Protein AF-A0A820C564-F1 (afdb_monomer)

Mean predicted aligned error: 13.35 Å

Sequence (119 aa):
MDHSPEESYMPQFKPRYLRVSDKIFKQVLSNTIDQDNNMVKNPTNNLYYFDLQRQLWQEYYDIGMKESVWGQKLSKSAAQQHRTCCAYGLTQHIVEQRQQTIARQLQHVTSELKNCTTK

Secondary structure (DSSP, 8-state):
---------------GGGGS-HHHHHHHHHHHHS-TT---SSHHHHHHHHHHHHHHHHHHHHHHHHH---SSPPPHHHHHHTT--SS----HHHHHHHHHHHHHHHHHHHHHHHHHH--

Organism: NCBI:txid392030

Radius of gyration: 17.51 Å; Cα contacts (8 Å, |Δi|>4): 78; chains: 1; bounding box: 34×29×67 Å

Foldseek 3Di:
DDDDDPPPPPPPPDQVLNVDPPVVLCVVVVVCVVPVPDDDPDLVVLLVNLSSQLVLLVLLLVCCVVVVQAQDFDDPVRCVVSVHDSPTRHHPVRSVVSNVVSVVSNVVSVVVVVVVVVD

Structure (mmCIF, N/CA/C/O backbone):
data_AF-A0A820C564-F1
#
_entry.id   AF-A0A820C564-F1
#
loop_
_atom_site.group_PDB
_atom_site.id
_atom_site.type_symbol
_atom_site.label_atom_id
_atom_site.label_alt_id
_atom_site.label_comp_id
_atom_site.label_asym_id
_atom_site.label_entity_id
_atom_site.label_seq_id
_atom_site.pdbx_PDB_ins_code
_atom_site.Cartn_x
_atom_site.Cartn_y
_atom_site.Cartn_z
_atom_site.occupancy
_atom_site.B_iso_or_equiv
_atom_site.auth_seq_id
_atom_site.auth_comp_id
_atom_site.auth_asym_id
_atom_site.auth_atom_id
_atom_site.pdbx_PDB_model_num
ATOM 1 N N . MET A 1 1 ? -22.352 -10.968 -38.860 1.00 36.78 1 MET A N 1
ATOM 2 C CA . MET A 1 1 ? -22.356 -11.409 -37.453 1.00 36.78 1 MET A CA 1
ATOM 3 C C . MET A 1 1 ? -21.258 -10.620 -36.769 1.00 36.78 1 MET A C 1
ATOM 5 O O . MET A 1 1 ? -20.106 -11.008 -36.869 1.00 36.78 1 MET A O 1
ATOM 9 N N . ASP A 1 2 ? -21.608 -9.463 -36.212 1.00 35.97 2 ASP A N 1
ATOM 10 C CA . ASP A 1 2 ? -20.682 -8.608 -35.465 1.00 35.97 2 ASP A CA 1
ATOM 11 C C . ASP A 1 2 ? -20.898 -8.878 -33.979 1.00 35.97 2 ASP A C 1
ATOM 13 O O . ASP A 1 2 ? -21.942 -8.538 -33.421 1.00 35.97 2 ASP A O 1
ATOM 17 N N . HIS A 1 3 ? -19.937 -9.549 -33.350 1.00 41.88 3 HIS A N 1
ATOM 18 C CA . HIS A 1 3 ? -19.893 -9.693 -31.902 1.00 41.88 3 HIS A CA 1
ATOM 19 C C . HIS A 1 3 ? -19.150 -8.486 -31.330 1.00 41.88 3 HIS A C 1
ATOM 21 O O . HIS A 1 3 ? -17.925 -8.473 -31.252 1.00 41.88 3 HIS A O 1
ATOM 27 N N . SER A 1 4 ? -19.911 -7.460 -30.951 1.00 42.25 4 SER A N 1
ATOM 28 C CA . SER A 1 4 ? -19.423 -6.378 -30.098 1.00 42.25 4 SER A CA 1
ATOM 29 C C . SER A 1 4 ? -19.119 -6.963 -28.710 1.00 42.25 4 SER A C 1
ATOM 31 O O . SER A 1 4 ? -20.012 -7.589 -28.134 1.00 42.25 4 SER A O 1
ATOM 33 N N . PRO A 1 5 ? -17.905 -6.818 -28.153 1.00 48.09 5 PRO A N 1
ATOM 34 C CA . PRO A 1 5 ? -17.647 -7.253 -26.792 1.00 48.09 5 PRO A CA 1
ATOM 35 C C . PRO A 1 5 ? -18.331 -6.269 -25.842 1.00 48.09 5 PRO A C 1
ATOM 37 O O . PRO A 1 5 ? -18.013 -5.081 -25.823 1.00 48.09 5 PRO A O 1
ATOM 40 N N . GLU A 1 6 ? -19.306 -6.765 -25.082 1.00 41.75 6 GLU A N 1
ATOM 41 C CA . GLU A 1 6 ? -19.868 -6.065 -23.931 1.00 41.75 6 GLU A CA 1
ATOM 42 C C . GLU A 1 6 ? -18.731 -5.779 -22.944 1.00 41.75 6 GLU A C 1
ATOM 44 O O . GLU A 1 6 ? -18.256 -6.661 -22.224 1.00 41.75 6 GLU A O 1
ATOM 49 N N . GLU A 1 7 ? -18.255 -4.535 -22.935 1.00 38.53 7 GLU A N 1
ATOM 50 C CA . GLU A 1 7 ? -17.384 -4.036 -21.883 1.00 38.53 7 GLU A CA 1
ATOM 51 C C . GLU A 1 7 ? -18.162 -4.105 -20.570 1.00 38.53 7 GLU A C 1
ATOM 53 O O . GLU A 1 7 ? -19.060 -3.310 -20.293 1.00 38.53 7 GLU A O 1
ATOM 58 N N . SER A 1 8 ? -17.833 -5.123 -19.778 1.00 41.00 8 SER A N 1
ATOM 59 C CA . SER A 1 8 ? -18.290 -5.308 -18.410 1.00 41.00 8 SER A CA 1
ATOM 60 C C . SER A 1 8 ? -18.040 -4.024 -17.618 1.00 41.00 8 SER A C 1
ATOM 62 O O . SER A 1 8 ? -16.924 -3.750 -17.168 1.00 41.00 8 SER A O 1
ATOM 64 N N . TYR A 1 9 ? -19.090 -3.214 -17.459 1.00 40.22 9 TYR A N 1
ATOM 65 C CA . TYR A 1 9 ? -19.133 -2.073 -16.552 1.00 40.22 9 TYR A CA 1
ATOM 66 C C . TYR A 1 9 ? -19.115 -2.601 -15.112 1.00 40.22 9 TYR A C 1
ATOM 68 O O . TYR A 1 9 ? -20.114 -2.595 -14.396 1.00 40.22 9 TYR A O 1
ATOM 76 N N . MET A 1 10 ? -17.949 -3.067 -14.671 1.00 41.09 10 MET A N 1
ATOM 77 C CA . MET A 1 10 ? -17.652 -3.208 -13.254 1.00 41.09 10 MET A CA 1
ATOM 78 C C . MET A 1 10 ? -17.722 -1.798 -12.654 1.00 41.09 10 MET A C 1
ATOM 80 O O . MET A 1 10 ? -16.973 -0.920 -13.101 1.00 41.09 10 MET A O 1
ATOM 84 N N . PRO A 1 11 ? -18.618 -1.521 -11.685 1.00 45.72 11 PRO A N 1
ATOM 85 C CA . PRO A 1 11 ? -18.666 -0.218 -11.042 1.00 45.72 11 PRO A CA 1
ATOM 86 C C . PRO A 1 11 ? -17.271 0.069 -10.499 1.00 45.72 11 PRO A C 1
ATOM 88 O O . PRO A 1 11 ? -16.765 -0.691 -9.675 1.00 45.72 11 PRO A O 1
ATOM 91 N N . GLN A 1 12 ? -16.633 1.122 -11.022 1.00 54.72 12 GLN A N 1
ATOM 92 C CA . GLN A 1 12 ? -15.260 1.490 -10.692 1.00 54.72 12 GLN A CA 1
ATOM 93 C C . GLN A 1 12 ? -15.157 1.620 -9.176 1.00 54.72 12 GLN A C 1
ATOM 95 O O . GLN A 1 12 ? -15.576 2.627 -8.595 1.00 54.72 12 GLN A O 1
ATOM 100 N N . PHE A 1 13 ? -14.638 0.580 -8.524 1.00 50.50 13 PHE A N 1
ATOM 101 C CA . PHE A 1 13 ? -14.358 0.590 -7.104 1.00 50.50 13 PHE A CA 1
ATOM 102 C C . PHE A 1 13 ? -13.329 1.692 -6.898 1.00 50.50 13 PHE A C 1
ATOM 104 O O . PHE A 1 13 ? -12.154 1.505 -7.174 1.00 50.50 13 PHE A O 1
ATOM 111 N N . LYS A 1 14 ? -13.787 2.894 -6.526 1.00 60.38 14 LYS A N 1
ATOM 112 C CA . LYS A 1 14 ? -12.896 4.011 -6.228 1.00 60.38 14 LYS A CA 1
ATOM 113 C C . LYS A 1 14 ? -12.386 3.789 -4.806 1.00 60.38 14 LYS A C 1
ATOM 115 O O . LYS A 1 14 ? -13.205 3.950 -3.886 1.00 60.38 14 LYS A O 1
ATOM 120 N N . PRO A 1 15 ? -11.097 3.452 -4.628 1.00 59.78 15 PRO A N 1
ATOM 121 C CA . PRO A 1 15 ? -10.505 3.231 -3.321 1.00 59.78 15 PRO A CA 1
ATOM 122 C C . PRO A 1 15 ? -10.808 4.385 -2.389 1.00 59.78 15 PRO A C 1
ATOM 124 O O . PRO A 1 15 ? -10.888 5.549 -2.800 1.00 59.78 15 PRO A O 1
ATOM 127 N N . ARG A 1 16 ? -10.961 4.069 -1.108 1.00 65.12 16 ARG A N 1
ATOM 128 C CA . ARG A 1 16 ? -11.299 5.078 -0.107 1.00 65.12 16 ARG A CA 1
ATOM 129 C C . ARG A 1 16 ? -10.164 6.082 0.064 1.00 65.12 16 ARG A C 1
ATOM 131 O O . ARG A 1 16 ? -10.459 7.238 0.340 1.00 65.12 16 ARG A O 1
ATOM 138 N N . TYR A 1 17 ? -8.913 5.694 -0.197 1.00 61.28 17 TYR A N 1
ATOM 139 C CA . TYR A 1 17 ? -7.765 6.604 -0.108 1.00 61.28 17 TYR A CA 1
ATOM 140 C C . TYR A 1 17 ? -7.841 7.739 -1.143 1.00 61.28 17 TYR A C 1
ATOM 142 O O . TYR A 1 17 ? -7.512 8.871 -0.811 1.00 61.28 17 TYR A O 1
ATOM 150 N N . LEU A 1 18 ? -8.418 7.495 -2.329 1.00 61.16 18 LEU A N 1
ATOM 151 C CA . LEU A 1 18 ? -8.705 8.536 -3.332 1.00 61.16 18 LEU A CA 1
ATOM 152 C C . LEU A 1 18 ? -9.898 9.440 -2.975 1.00 61.16 18 LEU A C 1
ATOM 154 O O . LEU A 1 18 ? -10.231 10.350 -3.738 1.00 61.16 18 LEU A O 1
ATOM 158 N N . ARG A 1 19 ? -10.620 9.145 -1.887 1.00 65.56 19 ARG A N 1
ATOM 159 C CA . ARG A 1 19 ? -11.754 9.948 -1.395 1.00 65.56 19 ARG A CA 1
ATOM 160 C C . ARG A 1 19 ? -11.376 10.820 -0.200 1.00 65.56 19 ARG A C 1
ATOM 162 O O . ARG A 1 19 ? -12.135 11.725 0.136 1.00 65.56 19 ARG A O 1
ATOM 169 N N . VAL A 1 20 ? -10.245 10.551 0.451 1.00 59.66 20 VAL A N 1
ATOM 170 C CA . VAL A 1 20 ? -9.753 11.379 1.557 1.00 59.66 20 VAL A CA 1
ATOM 171 C C . VAL A 1 20 ? -9.175 12.662 0.975 1.00 59.66 20 VAL A C 1
ATOM 173 O O . VAL A 1 20 ? -8.564 12.635 -0.091 1.00 59.66 20 VAL A O 1
ATOM 176 N N . SER A 1 21 ? -9.376 13.799 1.648 1.00 60.06 21 SER A N 1
ATOM 177 C CA . SER A 1 21 ? -8.752 15.037 1.194 1.00 60.06 21 SER A CA 1
ATOM 178 C C . SER A 1 21 ? -7.237 14.847 1.154 1.00 60.06 21 SER A C 1
ATOM 180 O O . SER A 1 21 ? -6.619 14.387 2.119 1.00 60.06 21 SER A O 1
ATOM 182 N N . ASP A 1 22 ? -6.651 15.219 0.020 1.00 58.47 22 ASP A N 1
ATOM 183 C CA . ASP A 1 22 ? -5.223 15.086 -0.262 1.00 58.47 22 ASP A CA 1
ATOM 184 C C . ASP A 1 22 ? -4.372 15.646 0.883 1.00 58.47 22 ASP A C 1
ATOM 186 O O . ASP A 1 22 ? -3.329 15.100 1.213 1.00 58.47 22 ASP A O 1
ATOM 190 N N . LYS A 1 23 ? -4.852 16.707 1.542 1.00 57.12 23 LYS A N 1
ATOM 191 C CA . LYS A 1 23 ? -4.193 17.343 2.683 1.00 57.12 23 LYS A CA 1
ATOM 192 C C . LYS A 1 23 ? -4.123 16.434 3.911 1.00 57.12 23 LYS A C 1
ATOM 194 O O . LYS A 1 23 ? -3.056 16.331 4.497 1.00 57.12 23 LYS A O 1
ATOM 199 N N . ILE A 1 24 ? -5.216 15.771 4.297 1.00 57.75 24 ILE A N 1
ATOM 200 C CA . ILE A 1 24 ? -5.225 14.873 5.464 1.00 57.75 24 ILE A CA 1
ATOM 201 C C . ILE A 1 24 ? -4.411 13.620 5.152 1.00 57.75 24 ILE A C 1
ATOM 203 O O . ILE A 1 24 ? -3.578 13.219 5.957 1.00 57.75 24 ILE A O 1
ATOM 207 N N . PHE A 1 25 ? -4.589 13.045 3.961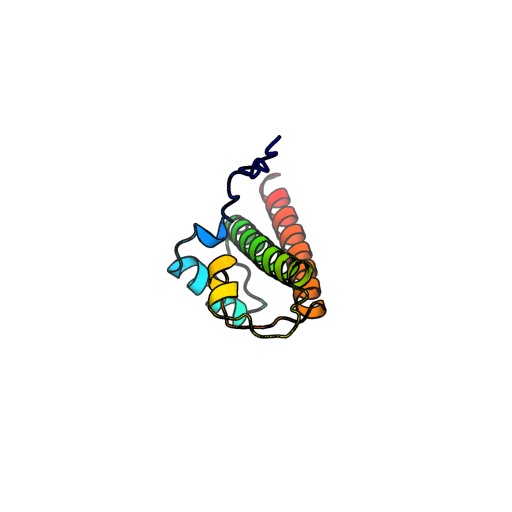 1.00 63.00 25 PHE A N 1
ATOM 208 C CA . PHE A 1 25 ? -3.829 11.870 3.552 1.00 63.00 25 PHE A CA 1
ATOM 209 C C . PHE A 1 25 ? -2.326 12.166 3.471 1.00 63.00 25 PHE A C 1
ATOM 211 O O . PHE A 1 25 ? -1.543 11.451 4.084 1.00 63.00 25 PHE A O 1
ATOM 218 N N . LYS A 1 26 ? -1.917 13.259 2.811 1.00 60.38 26 LYS A N 1
ATOM 219 C CA . LYS A 1 26 ? -0.507 13.680 2.725 1.00 60.38 26 LYS A CA 1
ATOM 220 C C . LYS A 1 26 ? 0.068 14.060 4.083 1.00 60.38 26 LYS A C 1
ATOM 222 O O . LYS A 1 26 ? 1.213 13.724 4.338 1.00 60.38 26 LYS A O 1
ATOM 227 N N . GLN A 1 27 ? -0.698 14.712 4.961 1.00 61.84 27 GLN A N 1
ATOM 228 C CA . GLN A 1 27 ? -0.244 15.032 6.317 1.00 61.84 27 GLN A CA 1
ATOM 229 C C . GLN A 1 27 ? 0.017 13.756 7.119 1.00 61.84 27 GLN A C 1
ATOM 231 O O . GLN A 1 27 ? 1.069 13.628 7.733 1.00 61.84 27 GLN A O 1
ATOM 236 N N . VAL A 1 28 ? -0.914 12.799 7.099 1.00 58.19 28 VAL A N 1
ATOM 237 C CA . VAL A 1 28 ? -0.751 11.547 7.845 1.00 58.19 28 VAL A CA 1
ATOM 238 C C . VAL A 1 28 ? 0.368 10.701 7.229 1.00 58.19 28 VAL A C 1
ATOM 240 O O . VAL A 1 28 ? 1.223 10.232 7.969 1.00 58.19 28 VAL A O 1
ATOM 243 N N . LEU A 1 29 ? 0.436 10.595 5.895 1.00 58.28 29 LEU A N 1
ATOM 244 C CA . LEU A 1 29 ? 1.489 9.868 5.180 1.00 58.28 29 LEU A CA 1
ATOM 245 C C . LEU A 1 29 ? 2.876 10.485 5.430 1.00 58.28 29 LEU A C 1
ATOM 247 O O . LEU A 1 29 ? 3.796 9.757 5.788 1.00 58.28 29 LEU A O 1
ATOM 251 N N . SER A 1 30 ? 3.012 11.812 5.314 1.00 53.34 30 SER A N 1
ATOM 252 C CA . SER A 1 30 ? 4.260 12.546 5.581 1.00 53.34 30 SER A CA 1
ATOM 253 C C . SER A 1 30 ? 4.704 12.373 7.030 1.00 53.34 30 SER A C 1
ATOM 255 O O . SER A 1 30 ? 5.869 12.092 7.272 1.00 53.34 30 SER A O 1
ATOM 257 N N . ASN A 1 31 ? 3.777 12.448 7.988 1.00 51.38 31 ASN A N 1
ATOM 258 C CA . ASN A 1 31 ? 4.103 12.25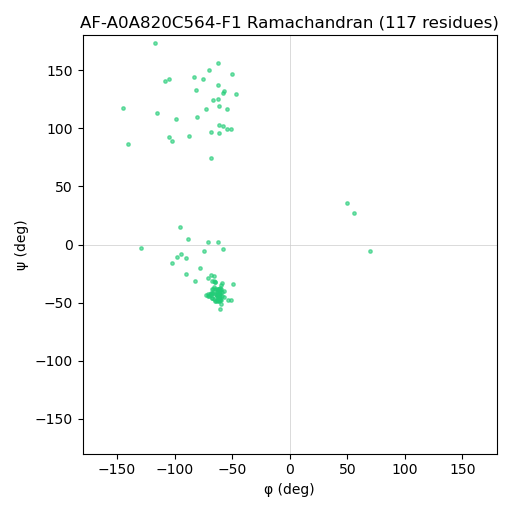1 9.399 1.00 51.38 31 ASN A CA 1
ATOM 259 C C . ASN A 1 31 ? 4.572 10.816 9.700 1.00 51.38 31 ASN A C 1
ATOM 261 O O . ASN A 1 31 ? 5.387 10.623 10.593 1.00 51.38 31 ASN A O 1
ATOM 265 N N . THR A 1 32 ? 4.071 9.809 8.977 1.00 56.44 32 THR A N 1
ATOM 266 C CA . THR A 1 32 ? 4.449 8.397 9.192 1.00 56.44 32 THR A CA 1
ATOM 267 C C . THR A 1 32 ? 5.641 7.911 8.376 1.00 56.44 32 THR A C 1
ATOM 269 O O . THR A 1 32 ? 6.300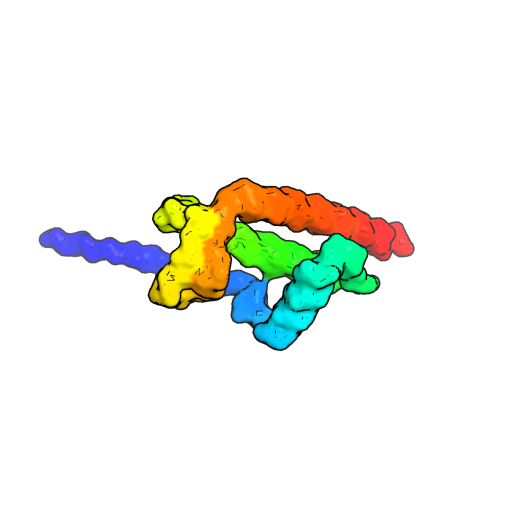 6.980 8.818 1.00 5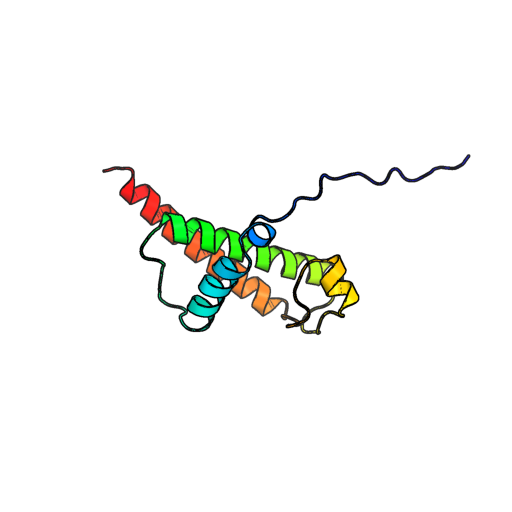6.44 32 THR A O 1
ATOM 272 N N . ILE A 1 33 ? 5.942 8.507 7.215 1.00 51.03 33 ILE A N 1
ATOM 273 C CA . ILE A 1 33 ? 7.175 8.183 6.473 1.00 51.03 33 ILE A CA 1
ATOM 274 C C . ILE A 1 33 ? 8.402 8.603 7.299 1.00 51.03 33 ILE A C 1
ATOM 276 O O . ILE A 1 33 ? 9.409 7.902 7.279 1.00 51.03 33 ILE A O 1
ATOM 280 N N . ASP A 1 34 ? 8.276 9.672 8.092 1.00 44.97 34 ASP A N 1
ATOM 281 C CA . ASP A 1 34 ? 9.333 10.149 8.990 1.00 44.97 34 ASP A CA 1
ATOM 282 C C . ASP A 1 34 ? 9.280 9.523 10.400 1.00 44.97 34 ASP A C 1
ATOM 284 O O . ASP A 1 34 ? 10.225 9.658 11.177 1.00 44.97 34 ASP A O 1
ATOM 288 N N . GLN A 1 35 ? 8.194 8.827 10.760 1.00 46.22 35 GLN A N 1
ATOM 289 C CA . GLN A 1 35 ? 8.016 8.214 12.082 1.00 46.22 35 GLN A CA 1
ATOM 290 C C . GLN A 1 35 ? 7.359 6.833 11.978 1.00 46.22 35 GLN A C 1
ATOM 292 O O . GLN A 1 35 ? 6.155 6.684 12.185 1.00 46.22 35 GLN A O 1
ATOM 297 N N . ASP A 1 36 ? 8.174 5.797 11.777 1.00 46.84 36 ASP A N 1
ATOM 298 C CA . ASP A 1 36 ? 7.762 4.379 11.797 1.00 46.84 36 ASP A CA 1
ATOM 299 C C . ASP A 1 36 ? 7.202 3.907 13.172 1.00 46.84 36 ASP A C 1
ATOM 301 O O . ASP A 1 36 ? 6.843 2.743 13.319 1.00 46.84 36 ASP A O 1
ATOM 305 N N . ASN A 1 37 ? 7.092 4.781 14.189 1.00 50.62 37 ASN A N 1
ATOM 306 C CA . ASN A 1 37 ? 6.770 4.397 15.575 1.00 50.62 37 ASN A CA 1
ATOM 307 C C . ASN A 1 37 ? 5.619 5.152 16.264 1.00 50.62 37 ASN A C 1
ATOM 309 O O . ASN A 1 37 ? 5.276 4.796 17.389 1.00 50.62 37 ASN A O 1
ATOM 313 N N . ASN A 1 38 ? 4.986 6.156 15.649 1.00 51.03 38 ASN A N 1
ATOM 314 C CA . ASN A 1 38 ? 3.891 6.872 16.318 1.00 51.03 38 ASN A CA 1
ATOM 315 C C . ASN A 1 38 ? 2.527 6.420 15.795 1.00 51.03 38 ASN A C 1
ATOM 317 O O . ASN A 1 38 ? 1.961 7.013 14.878 1.00 51.03 38 ASN A O 1
ATOM 321 N N . MET A 1 39 ? 1.971 5.384 16.434 1.00 54.62 39 MET A N 1
ATOM 322 C CA . MET A 1 39 ? 0.529 5.125 16.407 1.00 54.62 39 MET A CA 1
ATOM 323 C C . MET A 1 39 ? -0.223 6.436 16.680 1.00 54.62 39 MET A C 1
ATOM 325 O O . MET A 1 39 ? 0.046 7.131 17.664 1.00 54.62 39 MET A O 1
ATOM 329 N N . VAL A 1 40 ? -1.199 6.777 15.837 1.00 56.19 40 VAL A N 1
ATOM 330 C CA . VAL A 1 40 ? -2.150 7.848 16.146 1.00 56.19 40 VAL A CA 1
ATOM 331 C C . VAL A 1 40 ? -2.812 7.476 17.471 1.00 56.19 40 VAL A C 1
ATOM 333 O O . VAL A 1 40 ? -3.264 6.349 17.648 1.00 56.19 40 VAL A O 1
ATOM 336 N N . LYS A 1 41 ? -2.898 8.412 18.422 1.00 60.88 41 LYS A N 1
ATOM 337 C CA . LYS A 1 41 ? -3.448 8.177 19.777 1.00 60.88 41 LYS A CA 1
ATOM 338 C C . LYS A 1 41 ? -4.903 7.665 19.805 1.00 60.88 41 LYS A C 1
ATOM 340 O O . LYS A 1 41 ? -5.439 7.402 20.874 1.00 60.88 41 LYS A O 1
ATOM 345 N N . ASN A 1 42 ? -5.554 7.555 18.648 1.00 68.75 42 ASN A N 1
ATOM 346 C CA . ASN A 1 42 ? -6.903 7.044 18.482 1.00 68.75 42 ASN A CA 1
ATOM 347 C C . ASN A 1 42 ? -6.859 5.732 17.662 1.00 68.75 42 ASN A C 1
ATOM 349 O O . ASN A 1 42 ? -6.555 5.783 16.465 1.00 68.75 42 ASN A O 1
ATOM 353 N N . PRO A 1 43 ? -7.193 4.577 18.267 1.00 66.50 43 PRO A N 1
ATOM 354 C CA . PRO A 1 43 ? -7.173 3.273 17.600 1.00 66.50 43 PRO A CA 1
ATOM 355 C C . PRO A 1 43 ? -8.083 3.194 16.365 1.00 66.50 43 PRO A C 1
ATOM 357 O O . PRO A 1 43 ? -7.735 2.555 15.376 1.00 66.50 43 PRO A O 1
ATOM 360 N N . THR A 1 44 ? -9.212 3.904 16.361 1.00 72.31 44 THR A N 1
ATOM 361 C CA . THR A 1 44 ? -10.103 3.991 15.197 1.00 72.31 44 THR A CA 1
ATOM 362 C C . THR A 1 44 ? -9.430 4.741 14.048 1.00 72.31 44 THR A C 1
ATOM 364 O O . THR A 1 44 ? -9.490 4.297 12.903 1.00 72.31 44 THR A O 1
ATOM 367 N N . ASN A 1 45 ? -8.718 5.836 14.337 1.00 74.50 45 ASN A N 1
ATOM 368 C CA . ASN A 1 45 ? -7.950 6.560 13.318 1.00 74.50 45 ASN A CA 1
ATOM 369 C C . ASN A 1 45 ? -6.794 5.713 12.770 1.00 74.50 45 ASN A C 1
ATOM 371 O O . ASN A 1 45 ? -6.536 5.769 11.571 1.00 74.50 45 ASN A O 1
ATOM 375 N N . ASN A 1 46 ? -6.145 4.901 13.614 1.00 75.31 46 ASN A N 1
ATOM 376 C CA . ASN A 1 46 ? -5.146 3.929 13.162 1.00 75.31 46 ASN A CA 1
ATOM 377 C C . ASN A 1 46 ? -5.758 2.881 12.233 1.00 75.31 46 ASN A C 1
ATOM 379 O O . ASN A 1 46 ? -5.175 2.578 11.199 1.00 75.31 46 ASN A O 1
ATOM 383 N N . LEU A 1 47 ? -6.943 2.358 12.563 1.00 78.62 47 LEU A N 1
ATOM 384 C CA . LEU A 1 47 ? -7.629 1.375 11.727 1.00 78.62 47 LEU A CA 1
ATOM 385 C C . LEU A 1 47 ? -7.940 1.951 10.341 1.00 78.62 47 LEU A C 1
ATOM 387 O O . LEU A 1 47 ? -7.629 1.322 9.331 1.00 78.62 47 LEU A O 1
ATOM 391 N N . TYR A 1 48 ? -8.498 3.165 10.293 1.00 80.56 48 TYR A N 1
ATOM 392 C CA . TYR A 1 48 ? -8.729 3.862 9.030 1.00 80.56 48 TYR A CA 1
ATOM 393 C C . TYR A 1 48 ? -7.418 4.085 8.280 1.00 80.56 48 TYR A C 1
ATOM 395 O O . TYR A 1 48 ? -7.337 3.770 7.099 1.00 80.56 48 TYR A O 1
ATOM 403 N N . TYR A 1 49 ? -6.380 4.576 8.954 1.00 82.25 49 TYR A N 1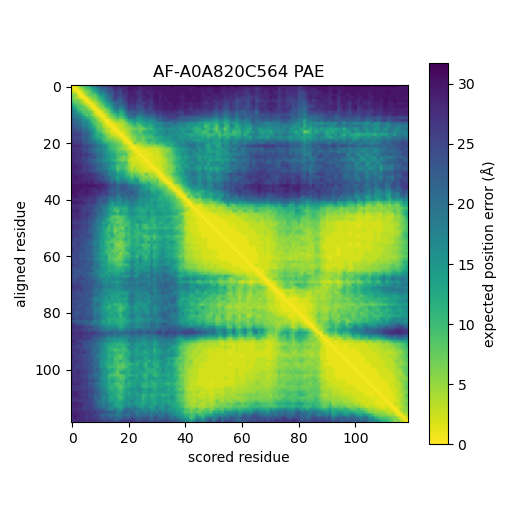
ATOM 404 C CA . TYR A 1 49 ? -5.093 4.840 8.328 1.00 82.25 49 TYR A CA 1
ATOM 405 C C . TYR A 1 49 ? -4.459 3.589 7.704 1.00 82.25 49 TYR A C 1
ATOM 407 O O . TYR A 1 49 ? -4.114 3.595 6.521 1.00 82.25 49 TYR A O 1
ATOM 415 N N . PHE A 1 50 ? -4.358 2.500 8.466 1.00 83.25 50 PHE A N 1
ATOM 416 C CA . PHE A 1 50 ? -3.762 1.257 7.987 1.00 83.25 50 PHE A CA 1
ATOM 417 C C . PHE A 1 50 ? -4.602 0.597 6.890 1.00 83.25 50 PHE A C 1
ATOM 419 O O . PHE A 1 50 ? -4.036 0.004 5.974 1.00 83.25 50 PHE A O 1
ATOM 426 N N . ASP A 1 51 ? -5.931 0.743 6.903 1.00 83.75 51 ASP A N 1
ATOM 427 C CA . ASP A 1 51 ? -6.769 0.280 5.792 1.00 83.75 51 ASP A CA 1
ATOM 428 C C . ASP A 1 51 ? -6.529 1.090 4.505 1.00 83.75 51 ASP A C 1
ATOM 430 O O . ASP A 1 51 ? -6.470 0.515 3.418 1.00 83.75 51 ASP A O 1
ATOM 434 N N . LEU A 1 52 ? -6.317 2.407 4.606 1.00 84.38 52 LEU A N 1
ATOM 435 C CA . LEU A 1 52 ? -5.947 3.231 3.450 1.00 84.38 52 LEU A CA 1
ATOM 436 C C . LEU A 1 52 ? -4.575 2.840 2.895 1.00 84.38 52 LEU A C 1
ATOM 438 O O . LEU A 1 52 ? -4.425 2.718 1.680 1.00 84.38 52 LEU A O 1
ATOM 442 N N . GLN A 1 53 ? -3.594 2.603 3.770 1.00 83.69 53 GLN A N 1
ATOM 443 C CA . GLN A 1 53 ? -2.292 2.095 3.346 1.00 83.69 53 GLN A CA 1
ATOM 444 C C . GLN A 1 53 ? -2.430 0.725 2.676 1.00 83.69 53 GLN A C 1
ATOM 446 O O . GLN A 1 53 ? -1.883 0.526 1.595 1.00 83.69 53 GLN A O 1
ATOM 451 N N . ARG A 1 54 ? -3.201 -0.203 3.258 1.00 88.25 54 ARG A N 1
ATOM 452 C CA . ARG A 1 54 ? -3.463 -1.526 2.671 1.00 88.25 54 ARG A CA 1
ATOM 453 C C . ARG A 1 54 ? -4.003 -1.408 1.248 1.00 88.25 54 ARG A C 1
ATOM 455 O O . ARG A 1 54 ? -3.494 -2.080 0.359 1.00 88.25 54 ARG A O 1
ATOM 462 N N . GLN A 1 55 ? -5.002 -0.550 1.036 1.00 85.19 55 GLN A N 1
ATOM 463 C CA . GLN A 1 55 ? -5.585 -0.318 -0.288 1.00 85.19 55 GLN A CA 1
ATOM 464 C C . GLN A 1 55 ? -4.552 0.237 -1.276 1.00 85.19 55 GLN A C 1
ATOM 466 O O . GLN A 1 55 ? -4.456 -0.265 -2.389 1.00 85.19 55 GLN A O 1
ATOM 471 N N . LEU A 1 56 ? -3.745 1.219 -0.863 1.00 84.00 56 LEU A N 1
ATOM 472 C CA . LEU A 1 56 ? -2.705 1.794 -1.717 1.00 84.00 56 LEU A CA 1
ATOM 473 C C . LEU A 1 56 ? -1.647 0.754 -2.125 1.00 84.00 56 LEU A C 1
ATOM 475 O O . LEU A 1 56 ? -1.273 0.665 -3.291 1.00 84.00 56 LEU A O 1
ATOM 479 N N . TRP A 1 57 ? -1.148 -0.035 -1.172 1.00 85.50 57 TRP A N 1
ATOM 480 C CA . TRP A 1 57 ? -0.121 -1.043 -1.450 1.00 85.50 57 TRP A CA 1
ATOM 481 C C . TRP A 1 57 ? -0.662 -2.233 -2.244 1.00 85.50 57 TRP A C 1
ATOM 483 O O . TRP A 1 57 ? 0.084 -2.823 -3.020 1.00 85.50 57 TRP A O 1
ATOM 493 N N . GLN A 1 58 ? -1.952 -2.554 -2.105 1.00 86.75 58 GLN A N 1
ATOM 494 C CA . GLN A 1 58 ? -2.612 -3.520 -2.980 1.00 86.75 58 GLN A CA 1
ATOM 495 C C . GLN A 1 58 ? -2.622 -3.044 -4.432 1.00 86.75 58 GLN A C 1
ATOM 497 O O . GLN A 1 58 ? -2.297 -3.818 -5.320 1.00 86.75 58 GLN A O 1
ATOM 502 N N . GLU A 1 59 ? -2.900 -1.770 -4.690 1.00 83.19 59 GLU A N 1
ATOM 503 C CA . GLU A 1 59 ? -2.878 -1.276 -6.065 1.00 83.19 59 GLU A CA 1
ATOM 504 C C . GLU A 1 59 ? -1.489 -1.280 -6.690 1.00 83.19 59 GLU A C 1
ATOM 506 O O . GLU A 1 59 ? -1.355 -1.614 -7.862 1.00 83.19 59 GLU A O 1
ATOM 511 N N . TYR A 1 60 ? -0.442 -0.946 -5.930 1.00 83.12 60 TYR A N 1
ATOM 512 C CA . TYR A 1 60 ? 0.923 -1.090 -6.439 1.00 83.12 60 TYR A CA 1
ATOM 513 C C . TYR A 1 60 ? 1.243 -2.541 -6.798 1.00 83.12 60 TYR A C 1
ATOM 515 O O . TYR A 1 60 ? 1.907 -2.783 -7.806 1.00 83.12 60 TYR A O 1
ATOM 523 N N . TYR A 1 61 ? 0.747 -3.496 -6.007 1.00 86.69 61 TYR A N 1
ATOM 524 C CA . TYR A 1 61 ? 0.879 -4.914 -6.315 1.00 86.69 61 TYR A CA 1
ATOM 525 C C . TYR A 1 61 ? 0.130 -5.281 -7.603 1.00 86.69 61 TYR A C 1
ATOM 527 O O . TYR A 1 61 ? 0.709 -5.891 -8.500 1.00 86.69 61 TYR A O 1
ATOM 535 N N . ASP A 1 62 ? -1.125 -4.850 -7.733 1.00 86.19 62 ASP A N 1
ATOM 536 C CA . ASP A 1 62 ? -1.970 -5.138 -8.894 1.00 86.19 62 ASP A CA 1
ATOM 537 C C . ASP A 1 62 ? -1.388 -4.539 -10.184 1.00 86.19 62 ASP A C 1
ATOM 539 O O . ASP A 1 62 ? -1.406 -5.187 -11.230 1.00 86.19 62 ASP A O 1
ATOM 543 N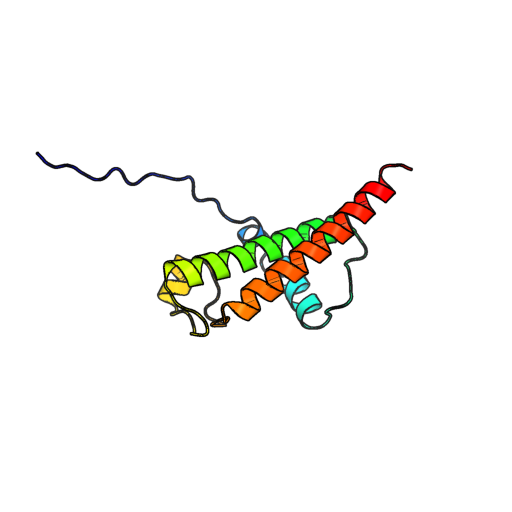 N . ILE A 1 63 ? -0.821 -3.329 -10.117 1.00 83.75 63 ILE A N 1
ATOM 544 C CA . ILE A 1 63 ? -0.119 -2.691 -11.240 1.00 83.75 63 ILE A CA 1
ATOM 545 C C . ILE A 1 63 ? 1.133 -3.487 -11.613 1.00 83.75 63 ILE A C 1
ATOM 547 O O . ILE A 1 63 ? 1.332 -3.787 -12.789 1.00 83.75 63 ILE A O 1
ATOM 551 N N . GLY A 1 64 ? 1.962 -3.853 -10.629 1.00 84.38 64 GLY A N 1
ATOM 552 C CA . GLY A 1 64 ? 3.175 -4.635 -10.868 1.00 84.38 64 GLY A CA 1
ATOM 553 C C . GLY A 1 64 ? 2.875 -5.993 -11.506 1.00 84.38 64 GLY A C 1
ATOM 554 O O . GLY A 1 64 ? 3.571 -6.403 -12.431 1.00 84.38 64 GLY A O 1
ATOM 555 N N . MET A 1 65 ? 1.787 -6.645 -11.087 1.00 86.00 65 MET A N 1
ATOM 556 C CA . MET A 1 65 ? 1.318 -7.904 -11.671 1.00 86.00 65 MET A CA 1
ATOM 557 C C . MET A 1 65 ? 0.732 -7.732 -13.076 1.00 86.00 65 MET A C 1
ATOM 559 O O . MET A 1 65 ? 1.027 -8.532 -13.961 1.00 86.00 65 MET A O 1
ATOM 563 N N . LYS A 1 66 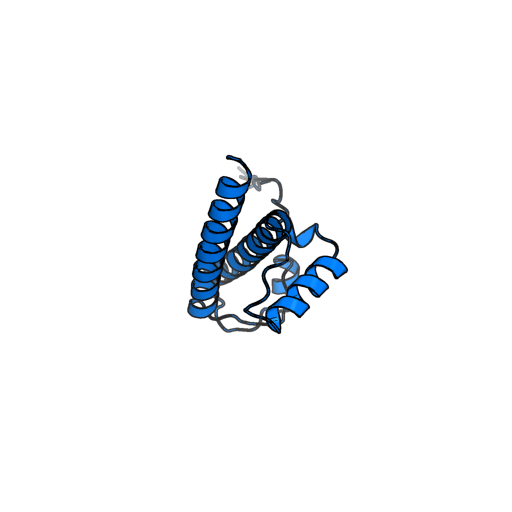? -0.096 -6.704 -13.297 1.00 83.25 66 LYS A N 1
ATOM 564 C CA . LYS A 1 66 ? -0.793 -6.493 -14.573 1.00 83.25 66 LYS A CA 1
ATOM 565 C C . LYS A 1 66 ? 0.141 -6.010 -15.677 1.00 83.25 66 LYS A C 1
ATOM 567 O O . LYS A 1 66 ? 0.065 -6.493 -16.801 1.00 83.25 66 LYS A O 1
ATOM 572 N N . GLU A 1 67 ? 1.012 -5.064 -15.353 1.00 78.06 67 GLU A N 1
ATOM 573 C CA . GLU A 1 67 ? 1.896 -4.417 -16.323 1.00 78.06 67 GLU A CA 1
ATOM 574 C C . GLU A 1 67 ? 3.282 -5.093 -16.372 1.00 78.06 67 GLU A C 1
ATOM 576 O O . GLU A 1 67 ? 4.093 -4.779 -17.237 1.00 78.06 67 GLU A O 1
ATOM 581 N N . SER A 1 68 ? 3.575 -6.035 -15.459 1.00 79.25 68 SER A N 1
ATOM 582 C CA . SER A 1 68 ? 4.915 -6.629 -15.267 1.00 79.25 68 SER A CA 1
ATOM 583 C C . SER A 1 68 ? 6.010 -5.585 -14.989 1.00 79.25 68 SER A C 1
ATOM 585 O O . SER A 1 68 ? 7.188 -5.792 -15.285 1.00 79.25 68 SER A O 1
ATOM 587 N N . VAL A 1 69 ? 5.623 -4.445 -14.406 1.00 75.06 69 VAL A N 1
ATOM 588 C CA . VAL A 1 69 ? 6.501 -3.305 -14.122 1.00 75.06 69 VAL A CA 1
ATOM 589 C C . VAL A 1 69 ? 6.818 -3.271 -12.628 1.00 75.06 69 VAL A C 1
ATOM 591 O O . VAL A 1 69 ? 6.100 -2.671 -11.832 1.00 75.06 69 VAL A O 1
ATOM 594 N N . TRP A 1 70 ? 7.930 -3.898 -12.249 1.00 83.25 70 TRP A N 1
ATOM 595 C CA . TRP A 1 70 ? 8.495 -3.821 -10.898 1.00 83.25 70 TRP A CA 1
ATOM 596 C C . TRP A 1 70 ? 9.768 -2.988 -10.903 1.00 83.25 70 TRP A C 1
ATOM 598 O O . TRP A 1 70 ? 10.585 -3.098 -11.815 1.00 83.25 70 TRP A O 1
ATOM 608 N N . GLY A 1 71 ? 9.978 -2.161 -9.879 1.00 73.62 71 GLY A N 1
ATOM 609 C CA . GLY A 1 71 ? 11.230 -1.407 -9.738 1.00 73.62 71 GLY A CA 1
ATOM 610 C C . GLY A 1 71 ? 11.434 -0.283 -10.768 1.00 73.62 71 GLY A C 1
ATOM 611 O O . GLY A 1 71 ? 12.382 0.489 -10.652 1.00 73.62 71 GLY A O 1
ATOM 612 N N . GLN A 1 72 ? 10.547 -0.151 -11.759 1.00 74.06 72 GLN A N 1
ATOM 613 C CA . GLN A 1 72 ? 10.627 0.871 -12.798 1.00 74.06 72 GLN A CA 1
ATOM 614 C C . GLN A 1 72 ? 9.615 1.986 -12.570 1.00 74.06 72 GLN A C 1
ATOM 616 O O . GLN A 1 72 ? 8.478 1.769 -12.151 1.00 74.06 72 GLN A O 1
ATOM 621 N N . LYS A 1 73 ? 10.041 3.211 -12.868 1.00 75.19 73 LYS A N 1
ATOM 622 C CA . LYS A 1 73 ? 9.186 4.386 -12.773 1.00 75.19 73 LYS A CA 1
ATOM 623 C C . LYS A 1 73 ? 8.011 4.255 -13.743 1.00 75.19 73 LYS A C 1
ATOM 625 O O . LYS A 1 73 ? 8.222 4.117 -14.946 1.00 75.19 73 LYS A O 1
ATOM 630 N N . LEU A 1 74 ? 6.787 4.376 -13.231 1.00 72.44 74 LEU A N 1
ATOM 631 C CA . LEU A 1 74 ? 5.601 4.449 -14.079 1.00 72.44 74 LEU A CA 1
ATOM 632 C C . LEU A 1 74 ? 5.664 5.696 -14.968 1.00 72.44 74 LEU A C 1
ATOM 634 O O . LEU A 1 74 ? 6.011 6.795 -14.515 1.00 72.44 74 LEU A O 1
ATOM 638 N N . SER A 1 75 ? 5.305 5.532 -16.242 1.00 79.06 75 SER A N 1
ATOM 639 C CA . SER A 1 75 ? 5.126 6.666 -17.147 1.00 79.06 75 SER A CA 1
ATOM 640 C C . SER A 1 75 ? 3.998 7.572 -16.637 1.00 79.06 75 SER A C 1
ATOM 642 O O . SER A 1 75 ? 3.102 7.130 -15.914 1.00 79.06 75 SER A O 1
ATOM 644 N N . LYS A 1 76 ? 4.012 8.857 -17.017 1.00 79.56 76 LYS A N 1
ATOM 645 C CA . LYS A 1 76 ? 2.952 9.801 -16.614 1.00 79.56 76 LYS A CA 1
ATOM 646 C C . LYS A 1 76 ? 1.561 9.326 -17.047 1.00 79.56 76 LYS A C 1
ATOM 648 O O . LYS A 1 76 ? 0.616 9.458 -16.278 1.00 79.56 76 LYS A O 1
ATOM 653 N N . SER A 1 77 ? 1.452 8.759 -18.249 1.00 79.56 77 SER A N 1
ATOM 654 C CA . SER A 1 77 ? 0.196 8.223 -18.778 1.00 79.56 77 SER A CA 1
ATOM 655 C C . SER A 1 77 ? -0.278 6.997 -17.999 1.00 79.56 77 SER A C 1
ATOM 657 O O . SER A 1 77 ? -1.435 6.965 -17.590 1.00 79.56 77 SER A O 1
ATOM 659 N N . ALA A 1 78 ? 0.611 6.039 -17.713 1.00 75.69 78 ALA A N 1
ATOM 660 C CA . ALA A 1 78 ? 0.276 4.864 -16.908 1.00 75.69 78 ALA A CA 1
ATOM 661 C C . ALA A 1 78 ? -0.135 5.269 -15.484 1.00 75.69 78 ALA A C 1
ATOM 663 O O . ALA A 1 78 ? -1.170 4.843 -14.978 1.00 75.69 78 ALA A O 1
ATOM 664 N N . ALA A 1 79 ? 0.610 6.179 -14.856 1.00 75.38 79 ALA A N 1
ATOM 665 C CA . ALA A 1 79 ? 0.268 6.696 -13.536 1.00 75.38 79 ALA A CA 1
ATOM 666 C C . ALA A 1 79 ? -1.120 7.364 -13.517 1.00 75.38 79 ALA A C 1
ATOM 668 O O . ALA A 1 79 ? -1.902 7.137 -12.595 1.00 75.38 79 ALA A O 1
ATOM 669 N N . GLN A 1 80 ? -1.466 8.131 -14.557 1.00 77.94 80 GLN A N 1
ATOM 670 C CA . GLN A 1 80 ? -2.781 8.759 -14.686 1.00 77.94 80 GLN A CA 1
ATOM 671 C C . GLN A 1 80 ? -3.904 7.732 -14.900 1.00 77.94 80 GLN A C 1
ATOM 673 O O . GLN A 1 80 ? -4.958 7.854 -14.274 1.00 77.94 80 GLN A O 1
ATOM 678 N N . GLN A 1 81 ? -3.674 6.705 -15.724 1.00 79.69 81 GLN A N 1
ATOM 679 C CA . GLN A 1 81 ? -4.621 5.607 -15.952 1.00 79.69 81 GLN A CA 1
ATOM 680 C C . GLN A 1 81 ? -4.929 4.848 -14.657 1.00 79.69 81 GLN A C 1
ATOM 682 O O . GLN A 1 81 ? -6.088 4.564 -14.362 1.00 79.69 81 GLN A O 1
ATOM 687 N N . HIS A 1 82 ? -3.900 4.580 -13.855 1.00 71.88 82 HIS A N 1
ATOM 688 C CA . HIS A 1 82 ? -4.028 3.867 -12.587 1.00 71.88 82 HIS A CA 1
ATOM 689 C C . HIS A 1 82 ? -4.312 4.782 -11.387 1.00 71.88 82 HIS A C 1
ATOM 691 O O . HIS A 1 82 ? -4.368 4.303 -10.261 1.00 71.88 82 HIS A O 1
ATOM 697 N N . ARG A 1 83 ? -4.502 6.093 -11.606 1.00 73.19 83 ARG A N 1
ATOM 698 C CA . ARG A 1 83 ? -4.715 7.107 -10.552 1.00 73.19 83 ARG A CA 1
ATOM 699 C C . ARG A 1 83 ? -3.677 7.047 -9.422 1.00 73.19 83 ARG A C 1
ATOM 701 O O . ARG A 1 83 ? -3.992 7.325 -8.268 1.00 73.19 83 ARG A O 1
ATOM 708 N N . THR A 1 84 ? -2.435 6.733 -9.770 1.00 69.38 84 THR A N 1
ATOM 709 C CA . THR A 1 84 ? -1.318 6.588 -8.836 1.00 69.38 84 THR A CA 1
ATOM 710 C C . THR A 1 84 ? -0.227 7.625 -9.113 1.00 69.38 84 THR A C 1
ATOM 712 O O . THR A 1 84 ? -0.287 8.399 -10.071 1.00 69.38 84 THR A O 1
ATOM 715 N N . CYS A 1 85 ? 0.785 7.681 -8.253 1.00 69.50 85 CYS A N 1
ATOM 716 C CA . CYS A 1 85 ? 1.903 8.597 -8.416 1.00 69.50 85 CYS A CA 1
ATOM 717 C C . CYS A 1 85 ? 2.954 8.029 -9.382 1.00 69.50 85 CYS A C 1
ATOM 719 O O . CYS A 1 85 ? 3.274 6.845 -9.352 1.00 69.50 85 CYS A O 1
ATOM 721 N N . CYS A 1 86 ? 3.586 8.894 -10.180 1.00 61.28 86 CYS A N 1
ATOM 722 C CA . CYS A 1 86 ? 4.712 8.520 -11.048 1.00 61.28 86 CYS A CA 1
ATOM 723 C C . CYS A 1 86 ? 6.011 8.219 -10.275 1.00 61.28 86 CYS A C 1
ATOM 725 O O . CYS A 1 86 ? 7.065 8.094 -10.897 1.00 61.28 86 CYS A O 1
ATOM 727 N N . ALA A 1 87 ? 5.999 8.279 -8.941 1.00 56.41 87 ALA A N 1
ATOM 728 C CA . ALA A 1 87 ? 7.205 8.595 -8.186 1.00 56.41 87 ALA A CA 1
ATOM 729 C C . ALA A 1 87 ? 8.137 7.403 -7.956 1.00 56.41 87 ALA A C 1
ATOM 731 O O . ALA A 1 87 ? 9.346 7.618 -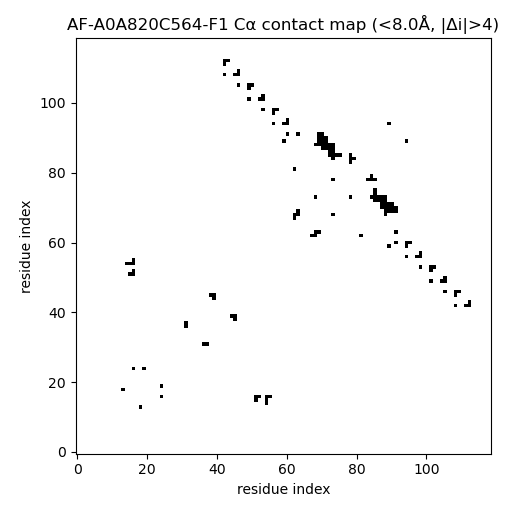7.959 1.00 56.41 87 ALA A O 1
ATOM 732 N N . TYR A 1 88 ? 7.638 6.169 -7.832 1.00 56.91 88 TYR A N 1
ATOM 733 C CA . TYR A 1 88 ? 8.506 5.055 -7.448 1.00 56.91 88 TYR A CA 1
ATOM 734 C C . TYR A 1 88 ? 8.111 3.760 -8.143 1.00 56.91 88 TYR A C 1
ATOM 736 O O . TYR A 1 88 ? 7.025 3.228 -7.933 1.00 56.91 88 TYR A O 1
ATOM 744 N N . GLY A 1 89 ? 9.035 3.241 -8.950 1.00 64.44 89 GLY A N 1
ATOM 745 C CA . GLY A 1 89 ? 9.045 1.828 -9.274 1.00 64.44 89 GLY A CA 1
ATOM 746 C C . GLY A 1 89 ? 9.402 1.066 -8.018 1.00 64.44 89 GLY A C 1
ATOM 747 O O . GLY A 1 89 ? 10.571 0.988 -7.653 1.00 64.44 89 GLY A O 1
ATOM 748 N N . LEU A 1 90 ? 8.396 0.577 -7.309 1.00 74.06 90 LEU A N 1
ATOM 749 C CA . LEU A 1 90 ? 8.613 -0.254 -6.138 1.00 74.06 90 LEU A CA 1
ATOM 750 C C . LEU A 1 90 ? 8.885 -1.675 -6.627 1.00 74.06 90 LEU A C 1
ATOM 752 O O . LEU A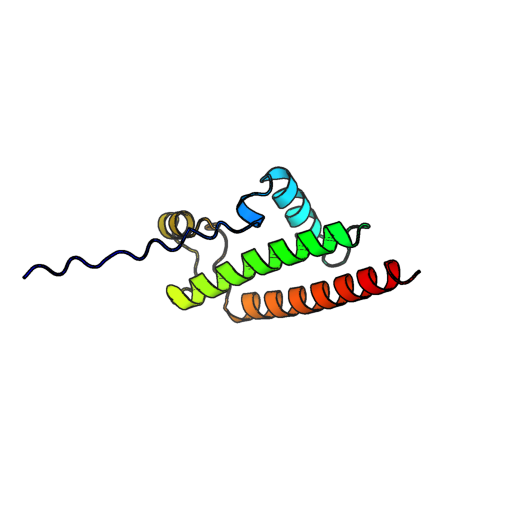 1 90 ? 8.214 -2.183 -7.526 1.00 74.06 90 LEU A O 1
ATOM 756 N N . THR A 1 91 ? 9.925 -2.301 -6.094 1.00 84.25 91 THR A N 1
ATOM 757 C CA . THR A 1 91 ? 10.195 -3.715 -6.354 1.00 84.25 91 THR A CA 1
ATOM 758 C C . THR A 1 91 ? 9.138 -4.566 -5.657 1.00 84.25 91 THR A C 1
ATOM 760 O O . THR A 1 91 ? 8.632 -4.195 -4.595 1.00 84.25 91 THR A O 1
ATOM 763 N N . GLN A 1 92 ? 8.838 -5.733 -6.229 1.00 87.69 92 GLN A N 1
ATOM 764 C CA . GLN A 1 92 ? 7.837 -6.654 -5.690 1.00 87.69 92 GLN A CA 1
ATOM 765 C C . GLN A 1 92 ? 8.061 -6.950 -4.201 1.00 87.69 92 GLN A C 1
ATOM 767 O O . GLN A 1 92 ? 7.147 -6.792 -3.395 1.00 87.69 92 GLN A O 1
ATOM 772 N N . HIS A 1 93 ? 9.303 -7.264 -3.817 1.00 87.00 93 HIS A N 1
ATOM 773 C CA . HIS A 1 93 ? 9.633 -7.590 -2.429 1.00 87.00 93 HIS A CA 1
ATOM 774 C C . HIS A 1 93 ? 9.319 -6.449 -1.445 1.00 87.00 93 HIS A C 1
ATOM 776 O O . HIS A 1 93 ? 8.901 -6.717 -0.323 1.00 87.00 93 HIS A O 1
ATOM 782 N N . ILE A 1 94 ? 9.477 -5.179 -1.845 1.00 85.19 94 ILE A N 1
ATOM 783 C CA . ILE A 1 94 ? 9.155 -4.027 -0.985 1.00 85.19 94 ILE A CA 1
ATOM 784 C C . ILE A 1 94 ? 7.644 -3.898 -0.813 1.00 85.19 94 ILE A C 1
ATOM 786 O O . ILE A 1 94 ? 7.173 -3.651 0.299 1.00 85.19 94 ILE A O 1
ATOM 790 N N . VAL A 1 95 ? 6.883 -4.077 -1.896 1.00 86.94 95 VAL A N 1
ATOM 791 C CA . VAL A 1 95 ? 5.415 -4.038 -1.859 1.00 86.94 95 VAL A CA 1
ATOM 792 C C . VAL A 1 95 ? 4.884 -5.141 -0.943 1.00 86.94 95 VAL A C 1
ATOM 794 O O . VAL A 1 95 ? 4.106 -4.859 -0.031 1.00 86.94 95 VAL A O 1
ATOM 797 N N . GLU A 1 96 ? 5.373 -6.369 -1.107 1.00 89.69 96 GLU A N 1
ATOM 798 C CA . GLU A 1 96 ? 4.983 -7.520 -0.287 1.00 89.69 96 GLU A CA 1
ATOM 799 C C . GLU A 1 96 ? 5.374 -7.339 1.187 1.00 89.69 96 GLU A C 1
ATOM 801 O O . GLU A 1 96 ? 4.557 -7.551 2.088 1.00 89.69 96 GLU A O 1
ATOM 806 N N . GLN A 1 97 ? 6.595 -6.868 1.464 1.00 88.31 97 GLN A N 1
ATOM 807 C CA . GLN A 1 97 ? 7.049 -6.589 2.829 1.00 88.31 97 GLN A CA 1
ATOM 808 C C . GLN A 1 97 ? 6.175 -5.525 3.515 1.00 88.31 97 GLN A C 1
ATOM 810 O O . GLN A 1 97 ? 5.859 -5.628 4.709 1.00 88.31 97 GLN A O 1
ATOM 815 N N . ARG A 1 98 ? 5.752 -4.496 2.772 1.00 87.19 98 ARG A N 1
ATOM 816 C CA . ARG A 1 98 ? 4.847 -3.460 3.285 1.00 87.19 98 ARG A CA 1
ATOM 817 C C . ARG A 1 98 ? 3.447 -4.010 3.536 1.00 87.19 98 ARG A C 1
ATOM 819 O O . ARG A 1 98 ? 2.908 -3.754 4.612 1.00 87.19 98 ARG A O 1
ATOM 826 N N . GLN A 1 99 ? 2.900 -4.829 2.639 1.00 89.38 99 GLN A N 1
ATOM 827 C CA . GLN A 1 99 ? 1.618 -5.510 2.859 1.00 89.38 99 GLN A CA 1
ATOM 828 C C . GLN A 1 99 ? 1.634 -6.369 4.133 1.00 89.38 99 GLN A C 1
ATOM 830 O O . GLN A 1 99 ? 0.723 -6.263 4.955 1.00 89.38 99 GLN A O 1
ATOM 835 N N . GLN A 1 100 ? 2.693 -7.154 4.355 1.00 91.12 100 GLN A N 1
ATOM 836 C CA . GLN A 1 100 ? 2.847 -7.960 5.574 1.00 91.12 100 GLN A CA 1
ATOM 837 C C . GLN A 1 100 ? 2.927 -7.100 6.841 1.00 91.12 100 GLN A C 1
ATOM 839 O O . GLN A 1 100 ? 2.389 -7.456 7.891 1.00 91.12 100 GLN A O 1
ATOM 844 N N . THR A 1 101 ? 3.602 -5.956 6.765 1.00 89.56 101 THR A N 1
ATOM 845 C CA . THR A 1 101 ? 3.735 -5.031 7.897 1.00 89.56 101 THR A CA 1
ATOM 846 C C . THR A 1 101 ? 2.393 -4.397 8.252 1.00 89.56 101 THR A C 1
ATOM 848 O O . THR A 1 101 ? 1.996 -4.425 9.416 1.00 89.56 101 THR A O 1
ATOM 851 N N . ILE A 1 102 ? 1.650 -3.933 7.248 1.00 88.00 102 ILE A N 1
ATOM 852 C CA . ILE A 1 102 ? 0.313 -3.359 7.429 1.00 88.00 102 ILE A CA 1
ATOM 853 C C . ILE A 1 102 ? -0.660 -4.407 7.974 1.00 88.00 102 ILE A C 1
ATOM 855 O O . ILE A 1 102 ? -1.450 -4.106 8.865 1.00 88.00 102 ILE A O 1
ATOM 859 N N . ALA A 1 103 ? -0.584 -5.654 7.499 1.00 88.88 103 ALA A N 1
ATOM 860 C CA . ALA A 1 103 ? -1.409 -6.743 8.017 1.00 88.88 103 ALA A CA 1
ATOM 861 C C . ALA A 1 103 ? -1.180 -6.968 9.523 1.00 88.88 103 ALA A C 1
ATOM 863 O O . ALA A 1 103 ? -2.146 -7.069 10.282 1.00 88.88 103 ALA A O 1
ATOM 864 N N . ARG A 1 104 ? 0.083 -6.964 9.974 1.00 90.44 104 ARG A N 1
ATOM 865 C CA . ARG A 1 104 ? 0.425 -7.054 11.405 1.00 90.44 104 ARG A CA 1
ATOM 866 C C . ARG A 1 104 ? -0.093 -5.850 12.197 1.00 90.44 104 ARG A C 1
ATOM 868 O O . ARG A 1 104 ? -0.667 -6.029 13.268 1.00 90.44 104 ARG A O 1
ATOM 875 N N . GLN A 1 105 ? 0.049 -4.638 11.662 1.00 87.12 105 GLN A N 1
ATOM 876 C CA . GLN A 1 105 ? -0.456 -3.415 12.299 1.00 87.12 105 GLN A CA 1
ATOM 877 C C . GLN A 1 105 ? -1.989 -3.416 12.427 1.00 87.12 105 GLN A C 1
ATOM 879 O O . GLN A 1 105 ? -2.521 -3.083 13.485 1.00 87.12 105 GLN A O 1
ATOM 884 N N . LEU A 1 106 ? -2.712 -3.869 11.397 1.00 86.50 106 LEU A N 1
ATOM 885 C CA . LEU A 1 106 ? -4.170 -4.024 11.436 1.00 86.50 106 LEU A CA 1
ATOM 886 C C . LEU A 1 106 ? -4.614 -5.049 12.481 1.00 86.50 106 LEU A C 1
ATOM 888 O O . LEU A 1 106 ? -5.570 -4.794 13.216 1.00 86.50 106 LEU A O 1
ATOM 892 N N . GLN A 1 107 ? -3.928 -6.191 12.574 1.00 88.06 107 GLN A N 1
ATOM 893 C CA . GLN A 1 107 ? -4.211 -7.199 13.600 1.00 88.06 107 GLN A CA 1
ATOM 894 C C . GLN A 1 107 ? -4.011 -6.642 15.012 1.00 88.06 107 GLN A C 1
ATOM 896 O O . GLN A 1 107 ? -4.860 -6.859 15.881 1.00 88.06 107 GLN A O 1
ATOM 901 N N . HIS A 1 108 ? -2.932 -5.886 15.228 1.00 86.12 108 HIS A N 1
ATOM 902 C CA . HIS A 1 108 ? -2.646 -5.243 16.507 1.00 86.12 108 HIS A CA 1
ATOM 903 C C . HIS A 1 108 ? -3.760 -4.267 16.906 1.00 86.12 108 HIS A C 1
ATOM 905 O O . HIS A 1 108 ? -4.403 -4.452 17.937 1.00 86.12 108 HIS A O 1
ATOM 911 N N . VAL A 1 109 ? -4.076 -3.298 16.041 1.00 84.62 109 VAL A N 1
ATOM 912 C CA . VAL A 1 109 ? -5.113 -2.284 16.304 1.00 84.62 109 VAL A CA 1
ATOM 913 C C . VAL A 1 109 ? -6.495 -2.909 16.492 1.00 84.62 109 VAL A C 1
ATOM 915 O O . VAL A 1 109 ? -7.262 -2.486 17.354 1.00 84.62 109 VAL A O 1
ATOM 918 N N . THR A 1 110 ? -6.825 -3.946 15.718 1.00 84.69 110 THR A N 1
ATOM 919 C CA . THR A 1 110 ? -8.098 -4.667 15.873 1.00 84.69 110 THR A CA 1
ATOM 920 C C . THR A 1 110 ? -8.187 -5.347 17.239 1.00 84.69 110 THR A C 1
ATOM 922 O O . THR A 1 110 ? -9.252 -5.357 17.855 1.00 84.69 110 THR A O 1
ATOM 925 N N . SER A 1 111 ? -7.078 -5.905 17.726 1.00 86.06 111 SER A N 1
ATOM 926 C CA . SER A 1 111 ? -7.016 -6.546 19.043 1.00 86.06 111 SER A CA 1
ATOM 927 C C . SER A 1 111 ? -7.152 -5.520 20.171 1.00 86.06 111 SER A C 1
ATOM 929 O O . SER A 1 111 ? -7.912 -5.745 21.111 1.00 86.06 111 SER A O 1
ATOM 931 N N . GLU A 1 112 ? -6.502 -4.360 20.049 1.00 83.00 112 GLU A N 1
ATOM 932 C CA . GLU A 1 112 ? -6.666 -3.246 20.993 1.00 83.00 112 GLU A CA 1
ATOM 933 C C . GLU A 1 112 ? -8.112 -2.740 21.043 1.00 83.00 112 GLU A C 1
ATOM 935 O O . GLU A 1 112 ? -8.682 -2.602 22.124 1.00 83.00 112 GLU A O 1
ATOM 940 N N . LEU A 1 113 ? -8.740 -2.531 19.882 1.00 80.12 113 LEU A N 1
ATOM 941 C CA . LEU A 1 113 ? -10.133 -2.088 19.788 1.00 80.12 113 LEU A CA 1
ATOM 942 C C . LEU A 1 113 ? -11.109 -3.078 20.435 1.00 80.12 113 LEU A C 1
ATOM 944 O O . LEU A 1 113 ? -12.035 -2.661 21.135 1.00 80.12 113 LEU A O 1
ATOM 948 N N . LYS A 1 114 ? -10.897 -4.385 20.236 1.00 80.94 114 LYS A N 1
ATOM 949 C CA . LYS A 1 114 ? -11.694 -5.427 20.899 1.00 80.94 114 LYS A CA 1
ATOM 950 C C . LYS A 1 114 ? -11.567 -5.340 22.418 1.00 80.94 114 LYS A C 1
ATOM 952 O O . LYS A 1 114 ? -12.580 -5.362 23.101 1.00 80.94 114 LYS A O 1
ATOM 957 N N . ASN A 1 115 ? -10.358 -5.154 22.942 1.00 74.31 115 ASN A N 1
ATOM 958 C CA . ASN A 1 115 ? -10.128 -5.042 24.386 1.00 74.31 115 ASN A CA 1
ATOM 959 C C . ASN A 1 115 ? -10.706 -3.754 25.001 1.00 74.31 115 ASN A C 1
ATOM 961 O O . ASN A 1 115 ? -11.024 -3.728 26.188 1.00 74.31 115 ASN A O 1
ATOM 965 N N . CYS A 1 116 ? -10.852 -2.684 24.215 1.00 67.06 116 CYS A N 1
ATOM 966 C CA . CYS A 1 116 ? -11.507 -1.449 24.652 1.00 67.06 116 CYS A CA 1
ATOM 967 C C . CYS A 1 116 ? -13.042 -1.533 24.662 1.00 67.06 116 CYS A C 1
ATOM 969 O O . CYS A 1 116 ? -13.668 -0.714 25.325 1.00 67.06 116 CYS A O 1
ATOM 971 N N . THR A 1 117 ? -13.644 -2.474 23.928 1.00 59.38 117 THR A N 1
ATOM 972 C CA . THR A 1 117 ? -15.109 -2.615 23.800 1.00 59.38 117 THR A CA 1
ATOM 973 C C . THR A 1 117 ? -15.714 -3.674 24.728 1.00 59.38 117 THR A C 1
ATOM 975 O O . THR A 1 117 ? -16.929 -3.710 24.882 1.00 59.38 117 THR A O 1
ATOM 978 N N . THR A 1 118 ? -14.893 -4.508 25.376 1.00 57.72 118 THR A N 1
ATOM 979 C CA . THR A 1 118 ? -15.302 -5.498 26.395 1.00 57.72 118 THR A CA 1
ATOM 980 C C . THR A 1 118 ? -15.179 -5.011 27.848 1.00 57.72 118 THR A C 1
ATOM 982 O O . THR A 1 118 ? -15.240 -5.829 28.766 1.00 57.72 118 THR A O 1
ATOM 985 N N . LYS A 1 119 ? -15.022 -3.703 28.078 1.00 46.44 119 LYS A N 1
ATOM 986 C CA . LYS A 1 119 ? -15.127 -3.070 29.406 1.00 46.44 119 LYS A CA 1
ATOM 987 C C . LYS A 1 119 ? -16.428 -2.294 29.522 1.00 46.44 119 LYS A C 1
ATOM 989 O O . LYS A 1 119 ? -17.002 -2.329 30.629 1.00 46.44 119 LYS A O 1
#

pLDDT: mean 70.01, std 15.56, range [35.97, 91.12]

Solvent-accessible surface area (backbone atoms only — not comparable to full-atom values): 7114 Å² total; per-residue (Å²): 138,84,84,77,80,81,76,79,80,66,77,78,81,72,57,67,59,82,69,48,57,66,66,61,51,48,51,54,49,55,56,39,76,80,33,92,77,68,75,57,96,42,59,68,61,37,48,54,50,43,49,36,50,48,55,55,45,49,49,55,46,50,47,26,68,73,69,68,50,54,51,43,63,46,49,69,66,57,14,60,76,68,74,49,74,49,80,65,29,57,39,63,69,58,44,53,53,47,50,56,49,40,52,51,52,46,54,51,40,53,51,54,52,53,63,67,73,78,116

=== Feature glossary ===
Key to the feature types in this record:

pLDDT. pLDDT is the predicted lDDT-Cα score: AlphaFold's confidence that the local environment of each residue (all inter-atomic distances within 15 Å) is correctly placed. It is a per-residue number between 0 and 100, with higher meaning more reliable.

Radius of gyration, Cα contacts, bounding box. The geometric summary reports three shape descriptors. Rg (radius of gyration) measures how spread out the Cα atoms are about their centre of mass; compact globular proteins have small Rg, elongated or unfolded ones large. Cα contacts (<8 Å, |i−j|>4) count long-range residue pairs in spatial proximity — high for tightly packed folds, near zero for rods or random coil. The bounding-box extents give the protein's footprint along x, y, z in Å.

Backbone torsions (φ/ψ). Backbone dihedral angles. Every residue except chain termini has a φ (preceding-C → N → Cα → C) and a ψ (N → Cα → C → next-N). They are reported in degrees following the IUPAC sign convention. Secondary structure is essentially a statement about which (φ, ψ) basin each residue occupies.

Contact-map, Ramachandran, and PAE plots. Plot images: a contact map (which residues are close in 3D, as an N×N binary image), a Ramachandran scatter (backbone torsion angles, revealing secondary-structure composition at a glance), and — for AlphaFold structures — a PAE heatmap (pairwise prediction confidence).

Predicted aligned error. Predicted Aligned Error (PAE) is an AlphaFold confidence matrix: entry (i, j) is the expected error in the position of residue j, in ångströms, when the prediction is superimposed on the true structure at residue i. Low PAE within a block of residues means that block is internally rigid and well-predicted; high PAE between two blocks means their relative placement is uncertain even if each block individually is confident.

Secondary structure (3-state, P-SEA). Three-state secondary structure (P-SEA) collapses the eight DSSP classes into helix (a), strand (b), and coil (c). P-SEA assigns these from Cα geometry alone — distances and angles — without requiring backbone oxygens, so it works on any Cα trace.

Solvent-accessible surface area. Solvent-accessible surface area (SASA) is the area in Å² traced out by the centre of a 1.4 Å probe sphere (a water molecule) rolled over the protein's van der Waals surface (Shrake–Rupley / Lee–Richards construction). Buried residues have near-zero SASA; fully exposed residues can exceed 200 Å². The total SASA scales roughly with the number of surface residues.

Foldseek 3Di. The Foldseek 3Di string encodes local tertiary geometry as a 20-letter alphabet — one character per residue — derived from the relative positions of nearby Cα atoms. Unlike the amino-acid sequence, 3Di is a direct function of the 3D structure, so two proteins with the same fold have similar 3Di strings even at low sequence identity.

B-factor. For experimental (PDB) structures, the B-factor (temperature factor) quantifies the positional spread of each atom in the crystal — a combination of thermal vibration and static disorder — in units of Å². High B-factors mark flexible loops or poorly resolved regions; low B-factors mark the rigid, well-ordered core.

mmCIF coordinates. The mmCIF block holds the 3D Cartesian coordinates of each backbone atom (N, Cα, C, O) in ångströms. mmCIF is the PDB's canonical archive format — a tagged-loop text representation of the atomic model.

InterPro / GO / CATH / organism. Functional annotations link the protein to curated databases. InterPro entries identify conserved domains and families by matching the sequence against member-database signatures (Pfam, PROSITE, CDD, …). Gene Ontology (GO) terms describe molecular function, biological process, and cellular component in a controlled vocabulary. CATH places the structure in a hierarchical fold classification (Class/Architecture/Topology/Homologous-superfamily). The organism is the source species.

Rendered structure images. Structure images are PyMOL renders from six orthogonal camera directions. Cartoon representation draws helices as coils and strands as arrows; sticks shows the backbone as bonds; surface shows the solvent-excluded envelope. Rainbow coloring maps sequence position to hue (blue→red, N→C); chain coloring assigns a distinct color per polypeptide.

Sequence. This is the polypeptide sequence — one letter per residue, N-terminus first. Length ranges from a few dozen residues for small domains to over a thousand for large multi-domain proteins.

Secondary structure (8-state, DSSP). The SS8 string is DSSP's per-residue secondary-structure call. α-helix (H) means an i→i+4 H-bond ladder; β-strand (E) means the residue participates in a β-sheet; 3₁₀ (G) and π (I) are tighter and wider helices; T/S are turns/bends; '-' is loop.

Nearest PDB structures. Structural nearest neighbors (via Foldseek easy-search vs the PDB). Reported per hit: target PDB id, E-value, and alignment TM-score. A TM-score above ~0.5 is the conventional threshold for 'same fold'.